Protein AF-A3J3Y5-F1 (afdb_monomer)

pLDDT: mean 80.09, std 17.17, range [37.62, 96.56]

Structure (mmCIF, N/CA/C/O backbone):
data_AF-A3J3Y5-F1
#
_entry.id   AF-A3J3Y5-F1
#
loop_
_atom_site.group_PDB
_atom_site.id
_atom_site.type_symbol
_atom_site.label_atom_id
_atom_site.label_alt_id
_atom_site.label_comp_id
_atom_site.label_asym_id
_atom_site.label_entity_id
_atom_site.label_seq_id
_atom_site.pdbx_PDB_ins_code
_atom_site.Cartn_x
_atom_site.Cartn_y
_atom_site.Cartn_z
_atom_site.occupancy
_atom_site.B_iso_or_equiv
_atom_site.auth_seq_id
_atom_site.auth_comp_id
_atom_site.auth_asym_id
_atom_site.auth_atom_id
_atom_site.pdbx_PDB_model_num
ATOM 1 N N . MET A 1 1 ? -15.968 -1.766 -1.488 1.00 44.06 1 MET A N 1
ATOM 2 C CA . MET A 1 1 ? -15.659 -1.3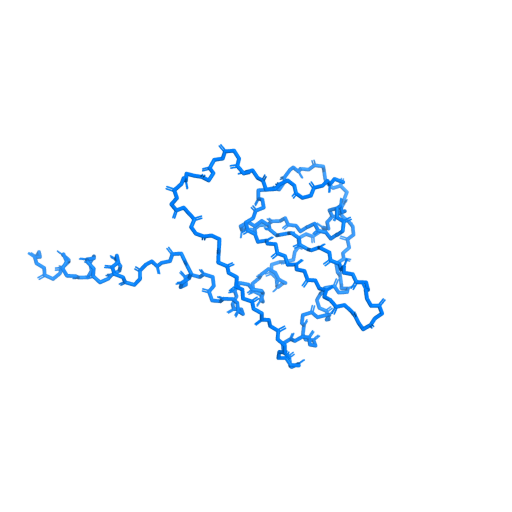82 -2.877 1.00 44.06 1 MET A CA 1
ATOM 3 C C . MET A 1 1 ? -14.563 -2.327 -3.336 1.00 44.06 1 MET A C 1
ATOM 5 O O . MET A 1 1 ? -13.499 -2.331 -2.727 1.00 44.06 1 MET A O 1
ATOM 9 N N . GLU A 1 2 ? -14.859 -3.243 -4.255 1.00 44.91 2 GLU A N 1
ATOM 10 C CA . GLU A 1 2 ? -13.838 -4.149 -4.791 1.00 44.91 2 GLU A CA 1
ATOM 11 C C . GLU A 1 2 ? -12.796 -3.308 -5.537 1.00 44.91 2 GLU A C 1
ATOM 13 O O . GLU A 1 2 ? -13.146 -2.330 -6.198 1.00 44.91 2 GLU A O 1
ATOM 18 N N . CYS A 1 3 ? -11.506 -3.612 -5.363 1.00 46.25 3 CYS A N 1
ATOM 19 C CA . CYS A 1 3 ? -10.462 -2.964 -6.152 1.00 46.25 3 CYS A CA 1
ATOM 20 C C . CYS A 1 3 ? -10.565 -3.475 -7.586 1.00 46.25 3 CYS A C 1
ATOM 22 O O . CYS A 1 3 ? -9.875 -4.427 -7.961 1.00 46.25 3 CYS A O 1
ATOM 24 N N . ASN A 1 4 ? -11.450 -2.861 -8.357 1.00 46.72 4 ASN A N 1
ATOM 25 C CA . ASN A 1 4 ? -11.583 -3.128 -9.771 1.00 46.72 4 ASN A CA 1
ATOM 26 C C . ASN A 1 4 ? -10.327 -2.570 -10.435 1.00 46.72 4 ASN A C 1
ATOM 28 O O . ASN A 1 4 ? -10.159 -1.357 -10.547 1.00 46.72 4 ASN A O 1
ATOM 32 N N . PHE A 1 5 ? -9.419 -3.462 -10.838 1.00 48.75 5 PHE A N 1
ATOM 33 C CA . PHE A 1 5 ? -8.552 -3.126 -11.958 1.00 48.75 5 PHE A CA 1
ATOM 34 C C . PHE A 1 5 ? -9.500 -2.840 -13.111 1.00 48.75 5 PHE A C 1
ATOM 36 O O . PHE A 1 5 ? -10.382 -3.654 -13.386 1.00 48.75 5 PHE A O 1
ATOM 43 N N . THR A 1 6 ? -9.354 -1.699 -13.769 1.00 46.09 6 THR A N 1
ATOM 44 C CA . THR A 1 6 ? -9.945 -1.486 -15.088 1.00 46.09 6 THR A CA 1
ATOM 45 C C . THR A 1 6 ? -9.213 -2.407 -16.064 1.00 46.09 6 THR A C 1
ATOM 47 O O . THR A 1 6 ? -8.360 -1.996 -16.841 1.00 46.09 6 THR A O 1
ATOM 50 N N . GLN A 1 7 ? -9.509 -3.704 -15.969 1.00 44.91 7 GLN A N 1
ATOM 51 C CA . GLN A 1 7 ? -8.984 -4.746 -16.845 1.00 44.91 7 GLN A CA 1
ATOM 52 C C . GLN A 1 7 ? -9.452 -4.534 -18.291 1.00 44.91 7 GLN A C 1
ATOM 54 O O . GLN A 1 7 ? -8.805 -5.014 -19.215 1.00 44.91 7 GLN A O 1
ATOM 59 N N . ASP A 1 8 ? -10.513 -3.746 -18.484 1.00 40.25 8 ASP A N 1
ATOM 60 C CA . ASP A 1 8 ? -11.145 -3.485 -19.777 1.00 40.25 8 ASP A CA 1
ATOM 61 C C . ASP A 1 8 ? -10.273 -2.694 -20.769 1.00 40.25 8 ASP A C 1
ATOM 63 O O . ASP A 1 8 ? -10.652 -2.569 -21.929 1.00 40.25 8 ASP A O 1
ATOM 67 N N . ASN A 1 9 ? -9.097 -2.194 -20.360 1.00 42.94 9 ASN A N 1
ATOM 68 C CA . ASN A 1 9 ? -8.174 -1.475 -21.248 1.00 42.94 9 ASN A CA 1
ATOM 69 C C . ASN A 1 9 ? -6.736 -2.019 -21.269 1.00 42.94 9 ASN A C 1
ATOM 71 O O . ASN A 1 9 ? -5.890 -1.428 -21.942 1.00 42.94 9 ASN A O 1
ATOM 75 N N . CYS A 1 10 ? -6.434 -3.128 -20.584 1.00 43.66 10 CYS A N 1
ATOM 76 C CA . CYS A 1 10 ? -5.132 -3.778 -20.741 1.00 43.66 10 CYS A CA 1
ATOM 77 C C . CYS A 1 10 ? -5.103 -4.454 -22.113 1.00 43.66 10 CYS A C 1
ATOM 79 O O . CYS A 1 10 ? -5.580 -5.577 -22.285 1.00 43.66 10 CYS A O 1
ATOM 81 N N . LYS A 1 11 ? -4.570 -3.744 -23.114 1.00 42.78 11 LYS A N 1
ATOM 82 C CA . LYS A 1 11 ? -4.270 -4.332 -24.419 1.00 42.78 11 LYS A CA 1
ATOM 83 C C . LYS A 1 11 ? -3.399 -5.563 -24.178 1.00 42.78 11 LYS A C 1
ATOM 85 O O . LYS A 1 11 ? -2.500 -5.540 -23.339 1.00 42.78 11 LYS A O 1
ATOM 90 N N . SER A 1 12 ? -3.671 -6.640 -24.907 1.00 37.62 12 SER A N 1
ATOM 91 C CA . SER A 1 12 ? -2.816 -7.825 -24.966 1.00 37.62 12 SER A CA 1
ATOM 92 C C . SER A 1 12 ? -1.380 -7.394 -25.302 1.00 37.62 12 SER A C 1
ATOM 94 O O . SER A 1 12 ? -1.084 -7.114 -26.462 1.00 37.62 12 SER A O 1
ATOM 96 N N . GLY A 1 13 ? -0.540 -7.254 -24.271 1.00 46.06 13 GLY A N 1
ATOM 97 C CA . GLY A 1 13 ? 0.787 -6.635 -24.350 1.00 46.06 13 GLY A CA 1
ATOM 98 C C . GLY A 1 13 ? 1.272 -5.989 -23.043 1.00 46.06 13 GLY A C 1
ATOM 99 O O . GLY A 1 13 ? 2.469 -6.032 -22.779 1.00 46.06 13 GLY A O 1
ATOM 100 N N . ASP A 1 14 ? 0.378 -5.478 -22.186 1.00 54.06 14 ASP A N 1
ATOM 101 C CA . ASP A 1 14 ? 0.776 -4.906 -20.887 1.00 54.06 14 ASP A CA 1
ATOM 102 C C . ASP A 1 14 ? 1.025 -6.030 -19.868 1.00 54.06 14 ASP A C 1
ATOM 104 O O . ASP A 1 14 ? 0.107 -6.537 -19.216 1.00 54.06 14 ASP A O 1
ATOM 108 N N . ALA A 1 15 ? 2.275 -6.483 -19.760 1.00 63.59 15 ALA A N 1
ATOM 109 C CA . ALA A 1 15 ? 2.654 -7.531 -18.821 1.00 63.59 15 ALA A CA 1
ATOM 110 C C . ALA A 1 15 ? 2.441 -7.058 -17.372 1.00 63.59 15 ALA A C 1
ATOM 112 O O . ALA A 1 15 ? 3.016 -6.069 -16.923 1.00 63.59 15 ALA A O 1
ATOM 113 N N . MET A 1 16 ? 1.628 -7.781 -16.598 1.00 69.00 16 MET A N 1
ATOM 114 C CA . MET A 1 16 ? 1.517 -7.521 -15.164 1.00 69.00 16 MET A CA 1
ATOM 115 C C . MET A 1 16 ? 2.838 -7.905 -14.486 1.00 69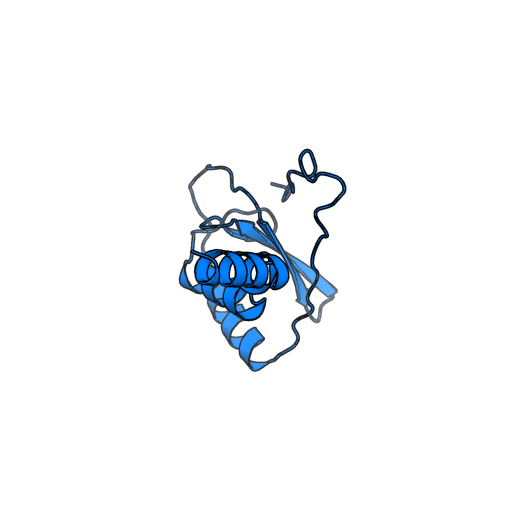.00 16 MET A C 1
ATOM 117 O O . MET A 1 16 ? 3.223 -9.074 -14.463 1.00 69.00 16 MET A O 1
ATOM 121 N N . HIS A 1 17 ? 3.539 -6.919 -13.928 1.00 80.81 17 HIS A N 1
ATOM 122 C CA . HIS A 1 17 ? 4.793 -7.147 -13.217 1.00 80.81 17 HIS A CA 1
ATOM 123 C C . HIS A 1 17 ? 4.534 -7.538 -11.760 1.00 80.81 17 HIS A C 1
ATOM 125 O O . HIS A 1 17 ? 3.807 -6.860 -11.030 1.00 80.81 17 HIS A O 1
ATOM 131 N N . TYR A 1 18 ? 5.174 -8.620 -11.313 1.00 84.06 18 TYR A N 1
ATOM 132 C CA . TYR A 1 18 ? 5.054 -9.122 -9.946 1.00 84.06 18 TYR A CA 1
ATOM 133 C C . TYR A 1 18 ? 6.388 -9.037 -9.218 1.00 84.06 18 TYR A C 1
ATOM 135 O O . TYR A 1 18 ? 7.430 -9.435 -9.738 1.00 84.06 18 TYR A O 1
ATOM 143 N N . ARG A 1 19 ? 6.350 -8.576 -7.966 1.00 86.06 19 ARG A N 1
ATOM 144 C CA . ARG A 1 19 ? 7.521 -8.535 -7.091 1.00 86.06 19 ARG A CA 1
ATOM 145 C C . ARG A 1 19 ? 7.151 -8.977 -5.685 1.00 86.06 19 ARG A C 1
ATOM 147 O O . ARG A 1 19 ? 6.268 -8.401 -5.056 1.00 86.06 19 ARG A O 1
ATOM 154 N N . LYS A 1 20 ? 7.866 -9.978 -5.170 1.00 90.75 20 LYS A N 1
ATOM 155 C CA . LYS A 1 20 ? 7.783 -10.384 -3.764 1.00 90.75 20 LYS A CA 1
ATOM 156 C C . LYS A 1 20 ? 8.761 -9.554 -2.936 1.00 90.75 20 LYS A C 1
ATOM 158 O O . LYS A 1 20 ? 9.917 -9.391 -3.318 1.00 90.75 20 LYS A O 1
ATOM 163 N N . VAL A 1 21 ? 8.305 -9.057 -1.789 1.00 90.75 21 VAL A N 1
ATOM 164 C CA . VAL A 1 21 ? 9.135 -8.313 -0.835 1.00 90.75 21 VAL A CA 1
ATOM 165 C C . VAL A 1 21 ? 9.063 -8.993 0.527 1.00 90.75 21 VAL A C 1
ATOM 167 O O . VAL A 1 21 ? 7.982 -9.165 1.079 1.00 90.75 21 VAL A O 1
ATOM 170 N N . SER A 1 22 ? 10.219 -9.382 1.061 1.00 91.38 22 SER A N 1
ATOM 171 C CA . SER A 1 22 ? 10.366 -10.031 2.376 1.00 91.38 22 SER A CA 1
ATOM 172 C C . SER A 1 22 ? 11.465 -9.397 3.238 1.00 91.38 22 SER A C 1
ATOM 174 O O . SER A 1 22 ? 11.852 -9.952 4.259 1.00 91.38 22 SER A O 1
ATOM 176 N N . ASP A 1 23 ? 11.989 -8.250 2.807 1.00 91.44 23 ASP A N 1
ATOM 177 C CA . ASP A 1 23 ? 13.041 -7.495 3.489 1.00 91.44 23 ASP A CA 1
ATOM 178 C C . ASP A 1 23 ? 12.511 -6.877 4.791 1.00 91.44 23 ASP A C 1
ATOM 180 O O . ASP A 1 23 ? 11.618 -6.030 4.757 1.00 91.44 23 ASP A O 1
ATOM 184 N N . SER A 1 24 ? 13.045 -7.308 5.934 1.00 91.94 24 SER A N 1
ATOM 185 C CA . SER A 1 24 ? 12.516 -6.969 7.260 1.00 91.94 24 SER A CA 1
ATOM 186 C C . SER A 1 24 ? 12.602 -5.476 7.578 1.00 91.94 24 SER A C 1
ATOM 188 O O . SER A 1 24 ? 11.674 -4.933 8.180 1.00 91.94 24 SER A O 1
ATOM 190 N N . ILE A 1 25 ? 13.666 -4.798 7.133 1.00 93.62 25 ILE A N 1
ATOM 191 C CA . ILE A 1 25 ? 13.851 -3.355 7.338 1.00 93.62 25 ILE A CA 1
ATOM 192 C C . ILE A 1 25 ? 12.752 -2.590 6.603 1.00 93.62 25 ILE A C 1
ATOM 194 O O . ILE A 1 25 ? 12.037 -1.790 7.211 1.00 93.62 25 ILE A O 1
ATOM 198 N N . PHE A 1 26 ? 12.565 -2.877 5.311 1.00 94.06 26 PHE A N 1
ATOM 199 C CA . PHE A 1 26 ? 11.480 -2.281 4.542 1.00 94.06 26 PHE A CA 1
ATOM 200 C C . PHE A 1 26 ? 10.113 -2.606 5.139 1.00 94.06 26 PHE A C 1
ATOM 202 O O . PHE A 1 26 ? 9.293 -1.704 5.276 1.00 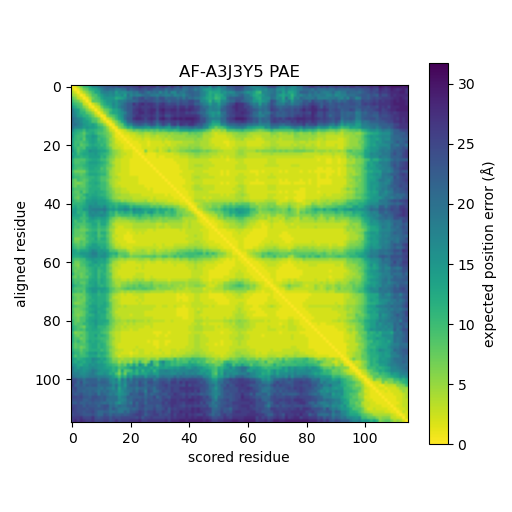94.06 26 PHE A O 1
ATOM 209 N N . LEU A 1 27 ? 9.860 -3.867 5.505 1.00 94.62 27 LEU A N 1
ATOM 210 C CA . LEU A 1 27 ? 8.569 -4.279 6.054 1.00 94.62 27 LEU A CA 1
ATOM 211 C C . LEU A 1 27 ? 8.238 -3.525 7.347 1.00 94.62 27 LEU A C 1
ATOM 213 O O . LEU A 1 27 ? 7.098 -3.103 7.517 1.00 94.62 27 LEU A O 1
ATOM 217 N N . ASN A 1 28 ? 9.218 -3.279 8.220 1.00 95.31 28 ASN A N 1
ATOM 218 C CA . ASN A 1 28 ? 9.009 -2.480 9.427 1.00 95.31 28 ASN A CA 1
ATOM 219 C C . ASN A 1 28 ? 8.579 -1.036 9.097 1.00 95.31 28 ASN A C 1
ATOM 221 O O . ASN A 1 28 ? 7.593 -0.535 9.636 1.00 95.31 28 ASN A O 1
ATOM 225 N N . ILE A 1 29 ? 9.274 -0.379 8.161 1.00 96.19 29 ILE A N 1
ATOM 226 C CA . ILE A 1 29 ? 8.932 0.985 7.717 1.00 96.19 29 ILE A CA 1
ATOM 227 C C . ILE A 1 29 ? 7.556 0.999 7.035 1.00 96.19 29 ILE A C 1
ATOM 229 O O . ILE A 1 29 ? 6.722 1.858 7.322 1.00 96.19 29 ILE A O 1
ATOM 233 N N . PHE A 1 30 ? 7.293 0.010 6.181 1.00 96.06 30 PHE A N 1
ATOM 234 C CA . PHE A 1 30 ? 6.019 -0.171 5.498 1.00 96.06 30 PHE A CA 1
ATOM 235 C C . PHE A 1 30 ? 4.866 -0.292 6.494 1.00 96.06 30 PHE A C 1
ATOM 237 O O . PHE A 1 30 ? 3.882 0.433 6.369 1.00 96.06 30 PHE A O 1
ATOM 244 N N . PHE A 1 31 ? 4.981 -1.162 7.502 1.00 95.75 31 PHE A N 1
ATOM 245 C CA . PHE A 1 31 ? 3.919 -1.351 8.489 1.00 95.75 31 PHE A CA 1
ATOM 246 C C . PHE A 1 31 ? 3.714 -0.118 9.373 1.00 95.75 31 PHE A C 1
ATOM 248 O O . PHE A 1 31 ? 2.571 0.198 9.707 1.00 95.75 31 PHE A O 1
ATOM 255 N N . ASN A 1 32 ? 4.778 0.626 9.688 1.00 96.56 32 ASN A N 1
ATOM 256 C CA . ASN A 1 32 ? 4.664 1.888 10.419 1.00 96.56 32 ASN A CA 1
ATOM 257 C C . ASN A 1 32 ? 3.814 2.918 9.667 1.00 96.56 32 ASN A C 1
ATOM 259 O O . ASN A 1 32 ? 2.961 3.559 10.277 1.00 96.56 32 ASN A O 1
ATOM 263 N N . GLU A 1 33 ? 3.998 3.062 8.355 1.00 96.25 33 GLU A N 1
ATOM 264 C CA . GLU A 1 33 ? 3.178 3.966 7.541 1.00 96.25 33 GLU A CA 1
ATOM 265 C C . GLU A 1 33 ? 1.775 3.402 7.273 1.00 96.25 33 GLU A C 1
ATOM 267 O O . GLU A 1 33 ? 0.777 4.112 7.404 1.00 96.25 33 GLU A O 1
ATOM 272 N N . TYR A 1 34 ? 1.668 2.101 6.995 1.00 95.81 34 TYR A N 1
ATOM 273 C CA . TYR A 1 34 ? 0.397 1.407 6.777 1.00 95.81 34 TYR A CA 1
ATOM 274 C C . TYR A 1 34 ? -0.564 1.533 7.971 1.00 95.81 34 TYR A C 1
ATOM 276 O O . TYR A 1 34 ? -1.778 1.674 7.794 1.00 95.81 34 TYR A O 1
ATOM 284 N N . ASN A 1 35 ? -0.033 1.498 9.195 1.00 95.00 35 ASN A N 1
ATOM 285 C CA . ASN A 1 35 ? -0.820 1.624 10.421 1.00 95.00 35 ASN A CA 1
ATOM 286 C C . ASN A 1 35 ? -1.262 3.067 10.713 1.00 95.00 35 ASN A C 1
ATOM 288 O O . ASN A 1 35 ? -2.211 3.262 11.470 1.00 95.00 35 ASN A O 1
ATOM 292 N N . LYS A 1 36 ? -0.632 4.076 10.095 1.00 96.00 36 LYS A N 1
ATOM 293 C CA . LYS A 1 36 ? -1.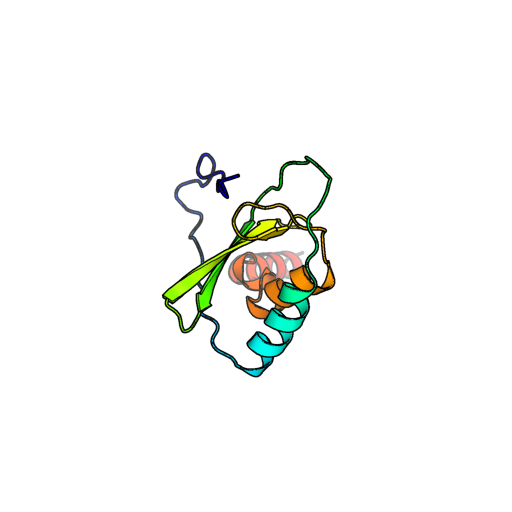028 5.491 10.220 1.00 96.00 36 LYS A CA 1
ATOM 294 C C . LYS A 1 36 ? -2.182 5.878 9.295 1.00 96.00 36 LYS A C 1
ATOM 296 O O . LYS A 1 36 ? -2.748 6.960 9.462 1.00 96.00 36 LYS A O 1
ATOM 301 N N . LEU A 1 37 ? -2.529 5.030 8.323 1.00 94.94 37 LEU A N 1
ATOM 302 C CA . LEU A 1 37 ? -3.604 5.301 7.371 1.00 94.94 37 LEU A CA 1
ATOM 303 C C . LEU A 1 37 ? -4.942 5.489 8.096 1.00 94.94 37 LEU A C 1
ATOM 305 O O . LEU A 1 37 ? -5.378 4.637 8.870 1.00 94.94 37 LEU A O 1
ATOM 309 N N . LYS A 1 38 ? -5.622 6.595 7.791 1.00 96.25 38 LYS A N 1
ATOM 310 C CA . LYS A 1 38 ? -6.949 6.932 8.320 1.00 96.25 38 LYS A CA 1
ATOM 311 C C . LYS A 1 38 ? -7.985 6.821 7.214 1.00 96.25 38 LYS A C 1
ATOM 313 O O . LYS A 1 38 ? -7.667 7.099 6.065 1.00 96.25 38 LYS A O 1
ATOM 318 N N . ILE A 1 39 ? -9.206 6.430 7.561 1.00 95.56 39 ILE A N 1
ATOM 319 C CA . ILE A 1 39 ? -10.320 6.351 6.608 1.00 95.56 39 ILE A CA 1
ATOM 320 C C . ILE A 1 39 ? -10.585 7.747 6.029 1.00 95.56 39 ILE A C 1
ATOM 322 O O . ILE A 1 39 ? -10.643 8.724 6.780 1.00 95.56 39 ILE A O 1
ATOM 326 N N . SER A 1 40 ? -10.744 7.827 4.708 1.00 92.94 40 SER A N 1
ATOM 327 C CA . SER A 1 40 ? -11.132 9.063 4.027 1.00 92.94 40 SER A CA 1
ATOM 328 C C . SER A 1 40 ? -12.648 9.225 4.006 1.00 92.94 40 SER A C 1
ATOM 330 O O . SER A 1 40 ? -13.389 8.251 3.887 1.00 92.94 40 SER A O 1
ATOM 332 N N . LYS A 1 41 ? -13.110 10.475 4.104 1.00 90.62 41 LYS A N 1
ATOM 333 C CA . LYS A 1 41 ? -14.521 10.847 3.912 1.00 90.62 41 LYS A CA 1
ATOM 334 C C . LYS A 1 41 ? -14.848 11.179 2.450 1.00 90.62 41 LYS A C 1
ATOM 336 O O . LYS A 1 41 ? -16.009 11.401 2.126 1.00 90.62 41 LYS A O 1
ATOM 341 N N . GLU A 1 42 ? -13.844 11.248 1.579 1.00 85.50 42 GLU A N 1
ATOM 342 C CA . GLU A 1 42 ? -14.019 11.650 0.185 1.00 85.50 42 GLU A CA 1
ATOM 343 C C . GLU A 1 42 ? -14.479 10.487 -0.693 1.00 85.50 42 GLU A C 1
ATOM 345 O O . GLU A 1 42 ? -13.867 9.420 -0.700 1.00 85.50 42 GLU A O 1
ATOM 350 N N . LEU A 1 43 ? -15.486 10.725 -1.532 1.00 73.38 43 LEU A N 1
ATOM 351 C CA . LEU A 1 43 ? -16.098 9.702 -2.388 1.00 73.38 43 LEU A CA 1
ATOM 352 C C . LEU A 1 43 ? -15.488 9.601 -3.800 1.00 73.38 43 LEU A C 1
ATOM 354 O O . LEU A 1 43 ? -16.054 8.931 -4.656 1.00 73.38 43 LEU A O 1
ATOM 358 N N . SER A 1 44 ? -14.344 10.238 -4.073 1.00 77.12 44 SER A N 1
ATOM 359 C CA . SER A 1 44 ? -13.712 10.166 -5.400 1.00 77.12 44 SER A CA 1
ATOM 360 C C . SER A 1 44 ? -13.219 8.757 -5.762 1.00 77.12 44 SER A C 1
ATOM 362 O O . SER A 1 44 ? -12.702 8.028 -4.906 1.00 77.12 44 SER A O 1
ATOM 364 N N . ASN A 1 45 ? -13.356 8.404 -7.042 1.00 78.31 45 ASN A N 1
ATOM 365 C CA . ASN A 1 45 ? -12.802 7.178 -7.617 1.00 78.31 45 ASN A CA 1
ATOM 366 C C . ASN A 1 45 ? -11.272 7.262 -7.706 1.00 78.31 45 ASN A C 1
ATOM 368 O O . ASN A 1 45 ? -10.710 8.345 -7.861 1.00 78.31 45 ASN A O 1
ATOM 372 N N . ILE A 1 46 ? -10.609 6.109 -7.607 1.00 81.38 46 ILE A N 1
ATOM 373 C CA . ILE A 1 46 ? -9.149 5.985 -7.691 1.00 81.38 46 ILE A CA 1
ATOM 374 C C . ILE A 1 46 ? -8.809 5.172 -8.937 1.00 81.38 46 ILE A C 1
ATOM 376 O O . ILE A 1 46 ? -9.335 4.075 -9.114 1.00 81.38 46 ILE A O 1
ATOM 380 N N . ASP A 1 47 ? -7.907 5.695 -9.766 1.00 84.50 47 ASP A N 1
ATOM 381 C CA . ASP A 1 47 ? -7.303 4.954 -10.874 1.00 84.50 47 ASP A CA 1
ATOM 382 C C . ASP A 1 47 ? -6.176 4.057 -10.342 1.00 84.50 47 ASP A C 1
ATOM 384 O O . ASP A 1 47 ? -5.056 4.518 -10.117 1.00 84.50 47 ASP A O 1
ATOM 388 N N . VAL A 1 48 ? -6.497 2.797 -10.037 1.00 86.06 48 VAL A N 1
ATOM 389 C CA . VAL A 1 48 ? -5.583 1.850 -9.380 1.00 86.06 48 VAL A CA 1
ATOM 390 C C . VAL A 1 48 ? -4.500 1.377 -10.351 1.00 86.06 48 VAL A C 1
ATOM 392 O O . VAL A 1 48 ? -4.799 0.748 -11.360 1.00 86.06 48 VAL A O 1
ATOM 395 N N . ARG A 1 49 ? -3.226 1.587 -9.990 1.00 87.56 49 ARG A N 1
ATOM 396 C CA . ARG A 1 49 ? -2.050 1.124 -10.756 1.00 87.56 49 ARG A CA 1
ATOM 397 C C . ARG A 1 49 ? -1.223 0.066 -10.038 1.00 87.56 49 ARG A C 1
ATOM 399 O O . ARG A 1 49 ? -0.517 -0.705 -10.678 1.00 87.56 49 ARG A O 1
ATOM 406 N N . LEU A 1 50 ? -1.317 -0.003 -8.710 1.00 89.44 50 LEU A N 1
ATOM 407 C CA . LEU A 1 50 ? -0.588 -0.976 -7.898 1.00 89.44 50 LEU A CA 1
ATOM 408 C C . LEU A 1 50 ? -1.550 -1.780 -7.029 1.00 89.44 50 LEU A C 1
ATOM 410 O O . LEU A 1 50 ? -2.411 -1.214 -6.352 1.00 89.44 50 LEU A O 1
ATOM 414 N N . LYS A 1 51 ? -1.347 -3.100 -6.994 1.00 91.69 51 LYS A N 1
ATOM 415 C CA . LYS A 1 51 ? -2.019 -4.024 -6.072 1.00 91.69 51 LYS A CA 1
ATOM 416 C C . LYS A 1 51 ? -0.994 -4.732 -5.215 1.00 91.69 51 LYS A C 1
ATOM 418 O O . LYS A 1 51 ? -0.028 -5.288 -5.727 1.00 91.69 51 LYS A O 1
ATOM 423 N N . ILE A 1 52 ? -1.231 -4.740 -3.915 1.00 93.31 52 ILE A N 1
ATOM 424 C CA . ILE A 1 52 ? -0.340 -5.339 -2.934 1.00 93.31 52 ILE A CA 1
ATOM 425 C C . ILE A 1 52 ? -1.156 -6.300 -2.080 1.00 93.31 52 ILE A C 1
ATOM 427 O O . ILE A 1 52 ? -2.204 -5.939 -1.541 1.00 93.31 52 ILE A O 1
ATOM 431 N N . PHE A 1 53 ? -0.640 -7.518 -1.946 1.00 94.19 53 PHE A N 1
ATOM 432 C CA . PHE A 1 53 ? -1.163 -8.534 -1.045 1.00 94.19 53 PHE A CA 1
ATOM 433 C C . PHE A 1 53 ? -0.227 -8.662 0.150 1.00 94.19 53 PHE A C 1
ATOM 435 O O . PHE A 1 53 ? 0.961 -8.950 -0.001 1.00 94.19 53 PHE A O 1
ATOM 442 N N . ILE A 1 54 ? -0.762 -8.419 1.342 1.00 95.00 54 ILE A N 1
ATOM 443 C CA . ILE A 1 54 ? -0.007 -8.469 2.591 1.00 95.00 54 ILE A CA 1
ATOM 444 C C . ILE A 1 54 ? -0.400 -9.755 3.304 1.00 95.00 54 ILE A C 1
ATOM 446 O O . ILE A 1 54 ? -1.502 -9.861 3.842 1.00 95.00 54 ILE A O 1
ATOM 450 N N . HIS A 1 55 ? 0.498 -10.735 3.288 1.00 92.56 55 HIS A N 1
ATOM 451 C CA . HIS A 1 55 ? 0.293 -12.022 3.944 1.00 92.56 55 HIS A CA 1
ATOM 452 C C . HIS A 1 55 ? 0.748 -11.949 5.401 1.00 92.56 55 HIS A C 1
ATOM 454 O O . HIS A 1 55 ? 1.923 -11.716 5.680 1.00 92.56 55 HIS A O 1
ATOM 460 N N . HIS A 1 56 ? -0.183 -12.173 6.322 1.00 89.88 56 HIS A N 1
ATOM 461 C CA . HIS A 1 56 ? 0.080 -12.214 7.758 1.00 89.88 56 HIS A CA 1
ATOM 462 C C . HIS A 1 56 ? 0.287 -13.650 8.246 1.00 89.88 56 HIS A C 1
ATOM 464 O O . HIS A 1 56 ? -0.220 -14.608 7.658 1.00 89.88 56 HIS A O 1
ATOM 470 N N . ASN A 1 57 ? 0.963 -13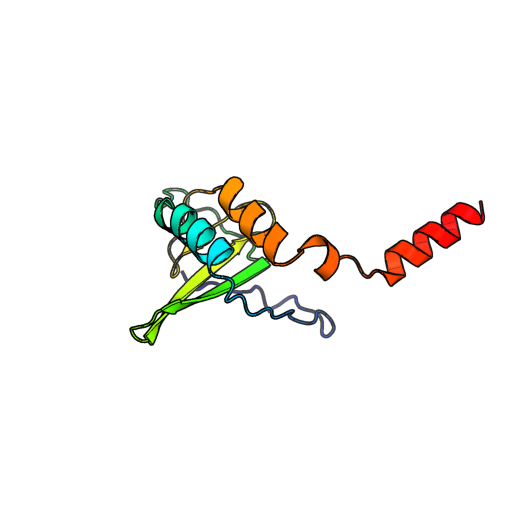.805 9.387 1.00 87.81 57 ASN A N 1
ATOM 471 C CA . ASN A 1 57 ? 1.245 -15.118 9.985 1.00 87.81 57 ASN A CA 1
ATOM 472 C C . ASN A 1 57 ? -0.027 -15.916 10.332 1.00 87.81 57 ASN A C 1
ATOM 474 O O . ASN A 1 57 ? -0.011 -17.143 10.338 1.00 87.81 57 ASN A O 1
ATOM 478 N N . ASN A 1 58 ? -1.151 -15.240 10.579 1.00 90.00 58 ASN A N 1
ATOM 479 C CA . ASN A 1 58 ? -2.444 -15.854 10.897 1.00 90.00 58 ASN A CA 1
ATOM 480 C C . ASN A 1 58 ? -3.275 -16.227 9.651 1.00 90.00 58 ASN A C 1
ATOM 482 O O . ASN A 1 58 ? -4.496 -16.322 9.743 1.00 90.00 58 ASN A O 1
ATOM 486 N N . LYS A 1 59 ? -2.637 -16.404 8.484 1.00 86.19 59 LYS A N 1
ATOM 487 C CA . LYS A 1 59 ? -3.276 -16.684 7.180 1.00 86.19 59 LYS A CA 1
ATOM 488 C C . LYS A 1 59 ? -4.209 -15.581 6.664 1.00 86.19 59 LYS A C 1
ATOM 490 O O . LYS A 1 59 ? -4.806 -15.743 5.601 1.00 86.19 59 LYS A O 1
ATOM 495 N N . LYS A 1 60 ? -4.325 -14.453 7.367 1.00 91.31 60 LYS A N 1
ATOM 496 C CA . LYS A 1 60 ? -5.048 -13.283 6.872 1.00 91.31 60 LYS A CA 1
AT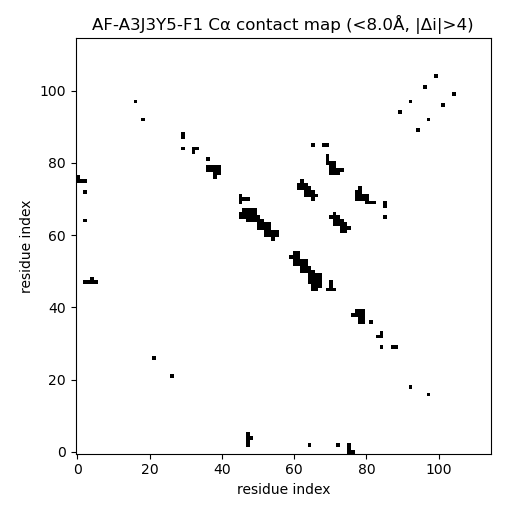OM 497 C C . LYS A 1 60 ? -4.261 -12.652 5.725 1.00 91.31 60 LYS A C 1
ATOM 499 O O . LYS A 1 60 ? -3.040 -12.516 5.808 1.00 91.31 60 LYS A O 1
ATOM 504 N N . VAL A 1 61 ? -4.970 -12.226 4.684 1.00 91.62 61 VAL A N 1
ATOM 505 C CA . VAL A 1 61 ? -4.399 -11.448 3.584 1.00 91.62 61 VAL A CA 1
ATOM 506 C C . VAL A 1 61 ? -5.116 -10.113 3.51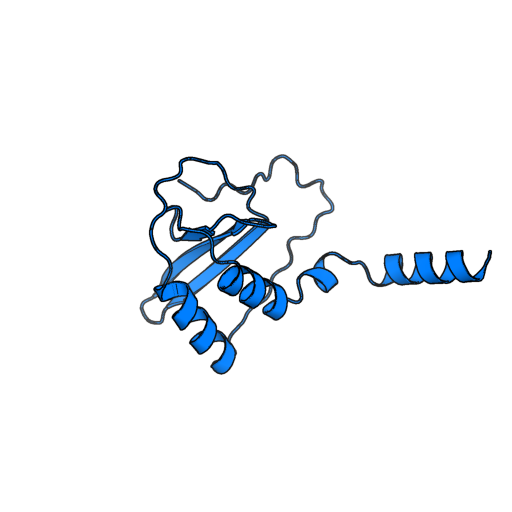9 1.00 91.62 61 VAL A C 1
ATOM 508 O O . VAL A 1 61 ? -6.319 -10.069 3.272 1.00 91.62 61 VAL A O 1
ATOM 511 N N . ASP A 1 62 ? -4.383 -9.029 3.760 1.00 94.06 62 ASP A N 1
ATOM 512 C CA . ASP A 1 62 ? -4.902 -7.695 3.474 1.00 94.06 62 ASP A CA 1
ATOM 513 C C . ASP A 1 62 ? -4.616 -7.346 2.009 1.00 94.06 62 ASP A C 1
ATOM 515 O O . ASP A 1 62 ? -3.569 -7.695 1.458 1.00 94.06 62 ASP A O 1
ATOM 519 N N . THR A 1 63 ? -5.549 -6.635 1.383 1.00 93.62 63 THR A N 1
ATOM 520 C CA . THR A 1 63 ? -5.384 -6.082 0.037 1.00 93.62 63 THR A CA 1
ATOM 521 C C . THR A 1 63 ? -5.196 -4.577 0.136 1.00 93.62 63 THR A C 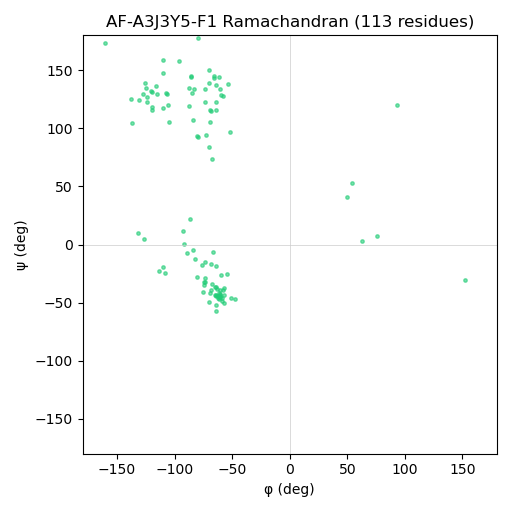1
ATOM 523 O O . THR A 1 63 ? -5.985 -3.884 0.781 1.00 93.62 63 THR A O 1
ATOM 526 N N . LEU A 1 64 ? -4.160 -4.067 -0.516 1.00 94.62 64 LEU A N 1
ATOM 527 C CA . LEU A 1 64 ? -3.875 -2.644 -0.622 1.00 94.62 64 LEU A CA 1
ATOM 528 C C . LEU A 1 64 ? -3.788 -2.269 -2.102 1.00 94.62 64 LEU A C 1
ATOM 530 O O . LEU A 1 64 ? -3.042 -2.887 -2.859 1.00 94.62 64 LEU A O 1
ATOM 534 N N . CYS A 1 65 ? -4.557 -1.267 -2.504 1.00 92.62 65 CYS A N 1
ATOM 535 C CA . CYS A 1 65 ? -4.601 -0.768 -3.872 1.00 92.62 65 CYS A CA 1
ATOM 536 C C . CYS A 1 65 ? -4.197 0.700 -3.857 1.00 92.62 65 CYS A C 1
ATOM 538 O O . CYS A 1 65 ? -4.684 1.463 -3.020 1.00 92.62 65 CYS A O 1
ATOM 540 N N . LEU A 1 66 ? -3.289 1.075 -4.749 1.00 91.88 66 LEU A N 1
ATOM 541 C CA . LEU A 1 66 ? -2.756 2.429 -4.827 1.00 91.88 66 LEU A CA 1
ATOM 542 C C . LEU A 1 66 ? -2.942 2.952 -6.239 1.00 91.88 66 LEU A C 1
ATOM 544 O O . LEU A 1 66 ? -2.731 2.213 -7.209 1.00 91.88 66 LEU A O 1
ATOM 548 N N . GLY A 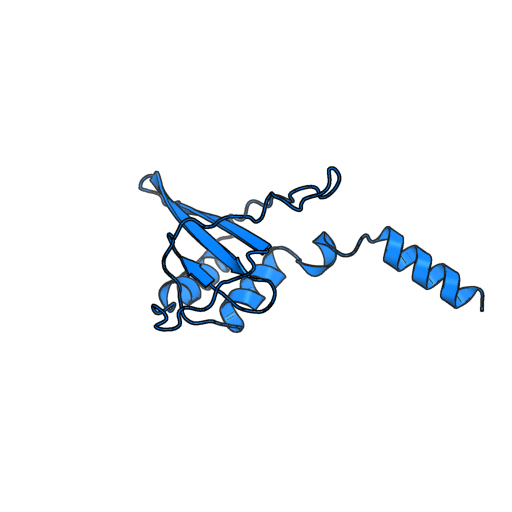1 67 ? -3.326 4.217 -6.341 1.00 88.62 67 GLY A N 1
ATOM 549 C CA . GLY A 1 67 ? -3.321 4.900 -7.621 1.00 88.62 67 GLY A CA 1
ATOM 550 C C . GLY A 1 67 ? -1.936 5.384 -8.024 1.00 88.62 67 GLY A C 1
ATOM 551 O O . GLY A 1 67 ? -0.951 5.212 -7.301 1.00 88.62 67 GLY A O 1
ATOM 552 N N . GLU A 1 68 ? -1.863 5.979 -9.212 1.00 82.81 68 GLU A N 1
ATOM 553 C CA . GLU A 1 68 ? -0.604 6.474 -9.760 1.00 82.81 68 GLU A CA 1
ATOM 554 C C . GLU A 1 68 ? -0.022 7.600 -8.905 1.00 82.81 68 GLU A C 1
ATOM 556 O O . GLU A 1 68 ? 1.092 7.485 -8.413 1.00 82.81 68 GLU A O 1
ATOM 561 N N . ASN A 1 69 ? -0.767 8.681 -8.685 1.00 81.31 69 ASN A N 1
ATOM 562 C CA . ASN A 1 69 ? -0.265 9.870 -7.981 1.00 81.31 69 ASN A CA 1
ATOM 563 C C . ASN A 1 69 ? -0.860 10.035 -6.579 1.00 81.31 69 ASN A C 1
ATOM 565 O O . ASN A 1 69 ? -0.270 10.679 -5.711 1.00 81.31 69 ASN A O 1
ATOM 569 N N . TYR A 1 70 ? -2.039 9.463 -6.373 1.00 84.75 70 TYR A N 1
ATOM 570 C CA . TYR A 1 70 ? -2.839 9.549 -5.163 1.00 84.75 70 TYR A CA 1
ATOM 571 C C . TYR A 1 70 ? -3.839 8.388 -5.151 1.00 84.75 70 TYR A C 1
ATOM 573 O O . TYR A 1 70 ? -3.956 7.642 -6.124 1.00 84.75 70 TYR A O 1
ATOM 581 N N . GLY A 1 71 ? -4.567 8.234 -4.055 1.00 89.88 71 GLY A N 1
ATOM 582 C CA . GLY A 1 71 ? -5.546 7.184 -3.852 1.00 89.88 71 GLY A CA 1
ATOM 583 C C . GLY A 1 71 ? -4.955 5.969 -3.151 1.00 89.88 71 GLY A C 1
ATOM 584 O O . GLY A 1 71 ? -4.051 5.305 -3.659 1.00 89.88 71 GLY A O 1
ATOM 585 N N . ILE A 1 72 ? -5.519 5.650 -1.988 1.00 93.56 72 ILE A N 1
ATOM 586 C CA . ILE A 1 72 ? -5.177 4.470 -1.197 1.00 93.56 72 ILE A CA 1
ATOM 587 C C . ILE A 1 72 ? -6.468 3.744 -0.814 1.00 93.56 72 ILE A C 1
ATOM 589 O O . ILE A 1 72 ? -7.349 4.323 -0.179 1.00 93.56 72 ILE A O 1
ATOM 593 N N . ILE A 1 73 ? -6.575 2.460 -1.153 1.00 93.75 73 ILE A N 1
ATOM 594 C CA . ILE A 1 73 ? -7.679 1.584 -0.742 1.00 93.75 73 ILE A CA 1
ATOM 595 C C . ILE A 1 73 ? -7.104 0.421 0.058 1.00 93.75 73 ILE A C 1
ATOM 597 O O . ILE A 1 73 ? -6.338 -0.382 -0.467 1.00 93.75 73 ILE A O 1
ATOM 601 N N . LYS A 1 74 ? -7.500 0.300 1.324 1.00 94.44 74 LYS A N 1
ATOM 602 C CA . LYS A 1 74 ? -7.126 -0.796 2.223 1.00 94.44 74 LYS A CA 1
ATOM 603 C C . LYS A 1 74 ? -8.350 -1.666 2.473 1.00 94.44 74 LYS A C 1
ATOM 605 O O . LYS A 1 74 ? -9.337 -1.195 3.027 1.00 94.44 74 LYS A O 1
ATOM 610 N N . ASN A 1 75 ? -8.289 -2.933 2.069 1.00 92.88 75 ASN A N 1
ATOM 611 C CA . ASN A 1 75 ? -9.380 -3.905 2.203 1.00 92.88 75 ASN A CA 1
ATOM 612 C C . ASN A 1 75 ? -10.726 -3.373 1.674 1.00 92.88 75 ASN A C 1
ATOM 614 O O . ASN A 1 75 ? -11.767 -3.542 2.301 1.00 92.88 75 ASN A O 1
ATOM 618 N N . GLY A 1 76 ? -10.692 -2.674 0.536 1.00 89.38 76 GLY A N 1
ATOM 619 C CA . GLY A 1 76 ? -11.881 -2.090 -0.091 1.00 89.38 76 GLY A CA 1
ATOM 620 C C . GLY A 1 76 ? -12.432 -0.826 0.580 1.00 89.38 76 GLY A C 1
ATOM 621 O O . GLY A 1 76 ? -13.502 -0.361 0.178 1.00 89.38 76 GLY A O 1
ATOM 622 N N . ILE A 1 77 ? -11.721 -0.277 1.574 1.00 92.00 77 ILE A N 1
ATOM 623 C CA . ILE A 1 77 ? -12.032 0.982 2.261 1.00 92.00 77 ILE A CA 1
ATOM 624 C C . ILE A 1 77 ? -11.026 2.043 1.825 1.00 92.00 77 ILE A C 1
ATOM 626 O O . ILE A 1 77 ? -9.814 1.823 1.863 1.00 92.00 77 ILE A O 1
ATOM 630 N N . LYS A 1 78 ? -11.526 3.208 1.420 1.00 92.44 78 LYS A N 1
ATOM 631 C CA . LYS A 1 78 ? -10.680 4.323 1.010 1.00 92.44 78 LYS A CA 1
ATOM 632 C C . LYS A 1 78 ? -10.020 4.986 2.216 1.00 92.44 78 LYS A C 1
ATOM 634 O O . LYS A 1 78 ? -10.668 5.284 3.220 1.00 92.44 78 LYS A O 1
ATOM 639 N N . MET A 1 79 ? -8.729 5.240 2.088 1.00 95.00 79 MET A N 1
ATOM 640 C CA . MET A 1 79 ? -7.902 5.885 3.098 1.00 95.00 79 MET A CA 1
ATOM 641 C C . MET A 1 79 ? -7.506 7.283 2.622 1.00 95.00 79 MET A C 1
ATOM 643 O O . MET A 1 79 ? -7.545 7.575 1.428 1.00 95.00 79 MET A O 1
ATOM 647 N N . ASN A 1 80 ? -7.136 8.152 3.557 1.00 94.56 80 ASN A N 1
ATOM 648 C CA . ASN A 1 80 ? -6.499 9.421 3.237 1.00 94.56 80 ASN A CA 1
ATOM 649 C C . ASN A 1 80 ? -5.175 9.165 2.525 1.00 94.56 80 ASN A C 1
ATOM 651 O O . ASN A 1 80 ? -4.436 8.242 2.882 1.00 94.56 80 ASN A O 1
ATOM 655 N N . ASP A 1 81 ? -4.864 10.032 1.572 1.00 91.62 81 ASP A N 1
ATOM 656 C CA . ASP A 1 81 ? -3.618 9.943 0.839 1.00 91.62 81 ASP A CA 1
ATOM 657 C C . ASP A 1 81 ? -2.411 10.196 1.733 1.00 91.62 81 ASP A C 1
ATOM 659 O O . ASP A 1 81 ? -2.418 11.026 2.644 1.00 91.62 81 ASP A O 1
ATOM 663 N N . SER A 1 82 ? -1.336 9.478 1.428 1.00 93.06 82 SER A N 1
ATOM 664 C CA . SER A 1 82 ? -0.033 9.673 2.041 1.00 93.06 82 SER A CA 1
ATOM 665 C C . SER A 1 82 ? 1.028 9.600 0.955 1.00 93.06 82 SER A C 1
ATOM 667 O O . SER A 1 82 ? 1.378 8.519 0.480 1.00 93.06 82 SER A O 1
ATOM 669 N N . LYS A 1 83 ? 1.561 10.768 0.573 1.00 90.56 83 LYS A N 1
ATOM 670 C CA . LYS A 1 83 ? 2.677 10.865 -0.382 1.00 90.56 83 LYS A CA 1
ATOM 671 C C . LYS A 1 83 ? 3.896 10.085 0.108 1.00 90.56 83 LYS A C 1
ATOM 673 O O . LYS A 1 83 ? 4.545 9.411 -0.680 1.00 90.56 83 LYS A O 1
ATOM 678 N N . VAL A 1 84 ? 4.165 10.135 1.415 1.00 91.56 84 VAL A N 1
ATOM 679 C CA . VAL A 1 84 ? 5.262 9.389 2.051 1.00 91.56 84 VAL A CA 1
ATOM 680 C C . VAL A 1 84 ? 5.090 7.888 1.822 1.00 91.56 84 VAL A C 1
ATOM 682 O O . VAL A 1 84 ? 6.022 7.225 1.371 1.00 91.56 84 VAL A O 1
ATOM 685 N N . PHE A 1 85 ? 3.891 7.359 2.069 1.00 94.12 85 PHE A N 1
ATOM 686 C CA . PHE A 1 85 ? 3.626 5.931 1.918 1.00 94.12 85 PHE A CA 1
ATOM 687 C C . PHE A 1 85 ? 3.646 5.478 0.454 1.00 94.12 85 PHE A C 1
ATOM 689 O O . PHE A 1 85 ? 4.233 4.445 0.137 1.00 94.12 85 PHE A O 1
ATOM 696 N N . LEU A 1 86 ? 3.057 6.267 -0.449 1.00 91.31 86 LEU A N 1
ATOM 697 C CA . LEU A 1 86 ? 3.066 5.967 -1.880 1.00 91.31 86 LEU A CA 1
ATOM 698 C C . LEU A 1 86 ? 4.495 5.953 -2.442 1.00 91.31 86 LEU A C 1
ATOM 700 O O . LEU A 1 86 ? 4.876 5.003 -3.128 1.00 91.31 86 LEU A O 1
ATOM 704 N N . ASN A 1 87 ? 5.302 6.962 -2.099 1.00 90.19 87 ASN A N 1
ATOM 705 C CA . ASN A 1 87 ? 6.691 7.058 -2.545 1.00 90.19 87 ASN A CA 1
ATOM 706 C C . ASN A 1 87 ? 7.536 5.903 -2.005 1.00 90.19 87 ASN A C 1
ATOM 708 O O . ASN A 1 87 ? 8.254 5.276 -2.777 1.00 90.19 87 ASN A O 1
ATOM 712 N N . LEU A 1 88 ? 7.392 5.553 -0.721 1.00 93.06 88 LEU A N 1
ATOM 713 C CA . LEU A 1 88 ? 8.072 4.402 -0.116 1.00 93.06 88 LEU A CA 1
ATOM 714 C C . LEU A 1 88 ? 7.876 3.121 -0.946 1.00 93.06 88 LEU A C 1
ATOM 716 O O . LEU A 1 88 ? 8.827 2.381 -1.208 1.00 93.06 88 LEU A O 1
ATOM 720 N N . ILE A 1 89 ? 6.638 2.864 -1.367 1.00 92.31 89 ILE A N 1
ATOM 721 C CA . ILE A 1 89 ? 6.278 1.671 -2.135 1.00 92.31 89 ILE A CA 1
ATOM 722 C C . ILE A 1 89 ? 6.849 1.744 -3.549 1.00 92.31 89 ILE A C 1
ATOM 724 O O . ILE A 1 89 ? 7.500 0.791 -3.980 1.00 92.31 89 ILE A O 1
ATOM 728 N N . LYS A 1 90 ? 6.650 2.868 -4.247 1.00 89.19 90 LYS A N 1
ATOM 729 C CA . LYS A 1 90 ? 7.168 3.080 -5.606 1.00 89.19 90 LYS A CA 1
ATOM 730 C C . LYS A 1 90 ? 8.685 2.930 -5.676 1.00 89.19 90 LYS A C 1
ATOM 732 O O . LYS A 1 90 ? 9.186 2.240 -6.561 1.00 89.19 90 LYS A O 1
ATOM 737 N N . THR A 1 91 ? 9.410 3.494 -4.710 1.00 88.88 91 THR A N 1
ATOM 738 C CA . THR A 1 91 ? 10.863 3.336 -4.603 1.00 88.88 91 THR A CA 1
ATOM 739 C C . THR A 1 91 ? 11.243 1.872 -4.391 1.00 88.88 91 THR A C 1
ATOM 741 O O . THR A 1 91 ? 12.137 1.370 -5.067 1.00 88.88 91 THR A O 1
ATOM 744 N N . LYS A 1 92 ? 10.542 1.132 -3.517 1.00 89.88 92 LYS A N 1
ATOM 745 C CA . LYS A 1 92 ? 10.867 -0.283 -3.266 1.00 89.88 92 LYS A CA 1
ATOM 746 C C . LYS A 1 92 ? 10.690 -1.165 -4.494 1.00 89.88 92 LYS A C 1
ATOM 748 O O . LYS A 1 92 ? 11.486 -2.085 -4.690 1.00 89.88 92 LYS A O 1
ATOM 753 N N . ILE A 1 93 ? 9.655 -0.920 -5.294 1.00 86.56 93 ILE A N 1
ATOM 754 C CA . ILE A 1 93 ? 9.405 -1.688 -6.520 1.00 86.56 93 ILE A CA 1
ATOM 755 C C . ILE A 1 93 ? 10.204 -1.176 -7.720 1.00 86.56 93 ILE A C 1
ATOM 757 O O . ILE A 1 93 ? 10.210 -1.857 -8.738 1.00 86.56 93 ILE A O 1
ATOM 761 N N . ASN A 1 94 ? 10.937 -0.069 -7.563 1.00 82.19 94 ASN A N 1
ATOM 762 C CA . ASN A 1 94 ? 11.634 0.646 -8.627 1.00 82.19 94 ASN A CA 1
ATOM 763 C C . ASN A 1 94 ? 10.687 1.014 -9.781 1.00 82.19 94 ASN A C 1
ATOM 765 O O . ASN A 1 94 ? 10.925 0.652 -10.929 1.00 82.19 94 ASN A O 1
ATOM 769 N N . TYR A 1 95 ? 9.574 1.673 -9.435 1.00 73.88 95 TYR A N 1
ATOM 770 C CA . TYR A 1 95 ? 8.432 1.919 -10.322 1.00 73.88 95 TYR A CA 1
ATOM 771 C C . TYR A 1 95 ? 8.848 2.458 -11.696 1.00 73.88 95 TYR A C 1
ATOM 773 O O . TYR A 1 95 ? 8.431 1.906 -12.702 1.00 73.88 95 TYR A O 1
ATOM 781 N N . GLU A 1 96 ? 9.731 3.456 -11.754 1.00 69.31 96 GLU A N 1
ATOM 782 C CA . GLU A 1 96 ? 10.189 4.038 -13.024 1.00 69.31 96 GLU A CA 1
ATOM 783 C C . GLU A 1 96 ? 10.892 3.009 -13.918 1.00 69.31 96 GLU A C 1
ATOM 785 O O . GLU A 1 96 ? 10.555 2.911 -15.085 1.00 69.31 96 GLU A O 1
ATOM 790 N N . SER A 1 97 ? 11.755 2.142 -13.379 1.00 66.94 97 SER A N 1
ATOM 791 C CA . SER A 1 97 ? 12.413 1.080 -14.169 1.00 66.94 97 SER A CA 1
ATOM 792 C C . SER A 1 97 ? 11.481 -0.033 -14.657 1.00 66.94 97 SER A C 1
ATOM 794 O O . SER A 1 97 ? 11.864 -0.829 -15.506 1.00 66.94 97 SER A O 1
ATOM 796 N N . VAL A 1 98 ? 10.285 -0.145 -14.070 1.00 62.12 98 VAL A N 1
ATOM 797 C CA . VAL A 1 98 ? 9.282 -1.131 -14.493 1.00 62.12 98 VAL A CA 1
ATOM 798 C C . VAL A 1 98 ? 8.525 -0.628 -15.724 1.00 62.12 98 VAL A C 1
ATOM 800 O O . VAL A 1 98 ? 8.074 -1.443 -16.519 1.00 62.12 98 VAL A O 1
ATOM 803 N N . PHE A 1 99 ? 8.402 0.693 -15.891 1.00 61.19 99 PHE A N 1
ATOM 804 C CA . PHE A 1 99 ? 7.657 1.311 -16.994 1.00 61.19 99 PHE A CA 1
ATOM 805 C C . PHE A 1 99 ? 8.545 2.022 -18.023 1.00 61.19 99 PHE A C 1
ATOM 807 O O . PHE A 1 99 ? 8.112 2.228 -19.154 1.00 61.19 99 PHE A O 1
ATOM 814 N N . ASN A 1 100 ? 9.784 2.358 -17.668 1.00 57.28 100 ASN A N 1
ATOM 815 C CA . ASN A 1 100 ? 10.807 2.793 -18.607 1.00 57.28 100 ASN A CA 1
ATOM 816 C C . ASN A 1 100 ? 11.457 1.537 -19.186 1.00 57.28 100 ASN A C 1
ATOM 818 O O . ASN A 1 100 ? 12.206 0.853 -18.489 1.00 57.28 100 ASN A O 1
ATOM 822 N N . ASP A 1 101 ? 11.160 1.222 -20.448 1.00 54.03 101 ASP A N 1
ATOM 823 C CA . ASP A 1 101 ? 11.945 0.243 -21.197 1.00 54.03 101 ASP A CA 1
ATOM 824 C C . ASP A 1 101 ? 13.365 0.815 -21.356 1.00 54.03 101 ASP A C 1
ATOM 826 O O . ASP A 1 101 ? 13.526 1.846 -22.022 1.00 54.03 101 ASP A O 1
ATOM 830 N N . PRO A 1 102 ? 14.406 0.186 -20.776 1.00 58.25 102 PRO A N 1
ATOM 831 C CA . PRO A 1 102 ? 15.783 0.653 -20.928 1.00 58.25 102 PRO A CA 1
ATOM 832 C C . PRO A 1 102 ? 16.191 0.799 -22.402 1.00 58.25 102 PRO A C 1
ATOM 834 O O . PRO A 1 102 ? 17.068 1.595 -22.733 1.00 58.25 102 PRO A O 1
ATOM 837 N N . MET A 1 103 ? 15.543 0.049 -23.300 1.00 56.66 103 MET A N 1
ATOM 838 C CA . MET A 1 103 ? 15.782 0.111 -24.736 1.00 56.66 103 MET A CA 1
ATOM 839 C C . MET A 1 103 ? 15.207 1.379 -25.384 1.00 56.66 103 MET A C 1
ATOM 841 O O . MET A 1 103 ? 15.791 1.887 -26.337 1.00 56.66 103 MET A O 1
ATOM 845 N N . GLU A 1 104 ? 14.094 1.917 -24.881 1.00 61.91 104 GLU A N 1
ATOM 846 C CA . GLU A 1 104 ? 13.508 3.167 -25.388 1.00 61.91 104 GLU A CA 1
ATOM 847 C C . GLU A 1 104 ? 14.313 4.395 -24.949 1.00 61.91 104 GLU A C 1
ATOM 849 O O . GLU A 1 104 ? 14.483 5.343 -25.715 1.00 61.91 104 GLU A O 1
ATOM 854 N N . GLU A 1 105 ? 14.883 4.356 -23.745 1.00 60.94 105 GLU A N 1
ATOM 855 C CA . GLU A 1 105 ? 15.793 5.397 -23.261 1.00 60.94 105 GLU A CA 1
ATOM 856 C C . GLU A 1 105 ? 17.123 5.383 -24.040 1.00 60.94 105 GLU A C 1
ATOM 858 O O . GLU A 1 105 ? 17.618 6.436 -24.444 1.00 60.94 105 GLU A O 1
ATOM 863 N N . TYR A 1 106 ? 17.643 4.191 -24.369 1.00 64.12 106 TYR A N 1
ATOM 864 C CA . TYR A 1 106 ? 18.821 4.030 -25.229 1.00 64.12 106 TYR A CA 1
ATOM 865 C C . TYR A 1 106 ? 18.581 4.521 -26.665 1.00 64.12 106 TYR A C 1
ATOM 867 O O . TYR A 1 106 ? 19.424 5.217 -27.226 1.00 64.12 106 TYR A O 1
ATOM 875 N N . LYS A 1 107 ? 17.422 4.211 -27.266 1.00 68.25 107 LYS A N 1
ATOM 876 C CA . LYS A 1 107 ? 17.060 4.707 -28.607 1.00 68.25 107 LYS A CA 1
ATOM 877 C C . LYS A 1 107 ? 16.993 6.232 -28.653 1.00 68.25 107 LYS A C 1
ATOM 879 O O . LYS A 1 107 ? 17.560 6.822 -29.566 1.00 68.25 107 LYS A O 1
ATOM 884 N N . LYS A 1 108 ? 16.369 6.869 -27.656 1.00 72.56 108 LYS A N 1
ATOM 885 C CA . LYS A 1 108 ? 16.330 8.337 -27.557 1.00 72.56 108 LYS A CA 1
ATOM 886 C C . LYS A 1 108 ? 17.722 8.951 -27.445 1.00 72.56 108 LYS A C 1
ATOM 888 O O . LYS A 1 108 ? 18.007 9.907 -28.157 1.00 72.56 108 LYS A O 1
ATOM 893 N N . ALA A 1 109 ? 18.587 8.383 -26.606 1.00 73.06 109 ALA A N 1
ATOM 894 C CA . ALA A 1 109 ? 19.961 8.859 -26.462 1.00 73.06 109 ALA A CA 1
ATOM 895 C C . ALA A 1 109 ? 20.750 8.741 -27.781 1.00 73.06 109 ALA A C 1
ATOM 897 O O . ALA A 1 109 ? 21.436 9.678 -28.177 1.00 73.06 109 ALA A O 1
ATOM 898 N N . MET A 1 110 ? 20.588 7.629 -28.507 1.00 77.69 110 MET A N 1
ATOM 899 C CA . MET A 1 110 ? 21.206 7.428 -29.824 1.00 77.69 110 MET A CA 1
ATOM 900 C C . MET A 1 110 ? 20.685 8.409 -30.891 1.00 77.69 110 MET A C 1
ATOM 902 O O . MET A 1 110 ? 21.444 8.837 -31.755 1.00 77.69 110 MET A O 1
ATOM 906 N N . GLU A 1 111 ? 19.399 8.765 -30.860 1.00 79.69 111 GLU A N 1
ATOM 907 C CA . GLU A 1 111 ? 18.799 9.729 -31.797 1.00 79.69 111 GLU A CA 1
ATOM 908 C C . GLU A 1 111 ? 19.212 11.183 -31.517 1.00 79.69 111 GLU A C 1
ATOM 910 O O . GLU A 1 111 ? 19.268 11.993 -32.444 1.00 79.69 111 GLU A O 1
ATOM 915 N N . GLU A 1 112 ? 19.506 11.526 -30.260 1.00 77.50 112 GLU A N 1
ATOM 916 C CA . GLU A 1 112 ? 20.009 12.847 -29.867 1.00 77.50 112 GLU A CA 1
ATOM 917 C C . GLU A 1 112 ? 21.483 13.051 -30.244 1.00 77.50 112 GLU A C 1
ATOM 919 O O . GLU A 1 112 ? 21.850 14.158 -30.623 1.00 77.50 112 GLU A O 1
ATOM 924 N N . GLU A 1 113 ? 22.307 11.997 -30.231 1.00 69.81 113 GLU A N 1
ATOM 925 C CA . GLU A 1 113 ? 23.706 12.057 -30.694 1.00 69.81 113 GLU A CA 1
ATOM 926 C C . GLU A 1 113 ? 23.851 12.134 -32.228 1.00 69.81 113 GLU A C 1
ATOM 928 O O . GLU A 1 113 ? 24.922 12.475 -32.732 1.00 69.81 113 GLU A O 1
ATOM 933 N N . LEU A 1 114 ? 22.787 11.831 -32.984 1.00 64.31 114 LEU A N 1
ATOM 934 C CA . LEU A 1 114 ? 22.763 11.905 -34.451 1.00 64.31 114 LEU A CA 1
ATOM 935 C C . LEU A 1 114 ? 22.284 13.261 -35.016 1.00 64.31 114 LEU A C 1
ATOM 937 O O . LEU A 1 114 ? 22.205 13.401 -36.241 1.00 64.31 114 LEU A O 1
ATOM 941 N N . LYS A 1 115 ? 21.949 14.238 -34.164 1.00 52.69 115 LYS A N 1
ATOM 942 C CA . LYS A 1 115 ? 21.575 15.611 -34.552 1.00 52.69 115 LYS A CA 1
ATOM 943 C C . LYS A 1 115 ? 22.721 16.593 -34.346 1.00 52.69 115 LYS A C 1
ATOM 945 O O . LYS A 1 115 ? 22.836 17.498 -35.203 1.00 52.69 115 LYS A O 1
#

Sequence (115 aa):
MECNFTQDNCKSGDAMHYRKVSDSIFLNIFFNEYNKLKISKELSNIDVRLKIFIHHNNKKVDTLCLGENYGIIKNGIKMNDSKVFLNLIKTKINYESVFNDPMEEYKKAMEEELK

Secondary structure (DSSP, 8-state):
------GGG--TT----------HHHHHHHHHHHTT--B--------EEEEEEEE-TTS-EEEEEEESSS-EEETTEEE---HHHHHHHHHHHTHHHHHS-HHHHHHHHHHHHT-

Radius of gyration: 16.92 Å; Cα contacts (8 Å, |Δi|>4): 111; chains: 1; bounding box: 40×32×45 Å

Solvent-accessible surface area (backbone atoms only — not comparable to full-atom values): 7229 Å² total; per-residue (Å²): 90,80,86,67,64,75,63,91,70,64,56,96,79,71,76,85,85,83,82,92,85,84,55,65,71,60,49,52,56,49,49,58,48,61,69,67,58,43,78,42,90,72,86,75,87,62,68,57,73,44,82,44,78,45,80,44,96,84,78,48,67,50,43,38,39,28,24,80,90,53,44,33,28,51,71,46,41,52,30,48,71,48,71,68,54,53,48,56,51,38,60,73,69,38,48,65,70,75,72,47,56,70,65,58,57,51,50,51,54,57,57,61,76,75,109

Nearest PDB structures (foldseek):
  2hqx-assembly1_B  TM=3.797E-01  e=5.954E+00  Homo sapiens
  5fmg-assembly1_U  TM=4.164E-01  e=6.720E+00  Plasmodium falciparum
  8rth-assembly1_A  TM=3.078E-01  e=9.094E+00  Trypanosoma brucei

Mean predicted aligned error: 10.17 Å

Foldseek 3Di:
DPPDQCPVPPDPPPDDDDDDDDDPVLVVVLVVVVVVWAFDPDPDDANWDDWDWDQDPVRDTWIWTAHDQWWIAINNTTTHTDNPNVVSVCVVVVVCPSVDDVVVVVVVVVVVVVD